Protein AF-F9EK11-F1 (afdb_monomer)

pLDDT: mean 89.7, std 10.43, range [50.69, 98.25]

Structure (mmCIF, N/CA/C/O backbone):
data_AF-F9EK11-F1
#
_entry.id   AF-F9EK11-F1
#
loop_
_atom_site.group_PDB
_atom_site.id
_atom_site.type_symbol
_atom_site.label_atom_id
_atom_site.label_alt_id
_atom_site.label_comp_id
_atom_site.label_asym_id
_atom_site.label_entity_id
_atom_site.label_seq_id
_atom_site.pdbx_PDB_ins_code
_atom_site.Cartn_x
_atom_site.Cartn_y
_atom_site.Cartn_z
_atom_site.occupancy
_atom_site.B_iso_or_equiv
_atom_site.auth_seq_id
_atom_site.auth_comp_id
_atom_site.auth_asym_id
_atom_site.auth_atom_id
_atom_site.pdbx_PDB_model_num
ATOM 1 N N . MET A 1 1 ? 21.659 0.119 37.031 1.00 50.69 1 MET A N 1
ATOM 2 C CA . MET A 1 1 ? 20.186 0.162 37.157 1.00 50.69 1 MET A CA 1
ATOM 3 C C . MET A 1 1 ? 19.514 0.429 35.806 1.00 50.69 1 MET A C 1
ATOM 5 O O . MET A 1 1 ? 18.739 -0.413 35.389 1.00 50.69 1 MET A O 1
ATOM 9 N N . LEU A 1 2 ? 19.940 1.451 35.049 1.00 54.88 2 LEU A N 1
ATOM 10 C CA . LEU A 1 2 ? 19.445 1.807 33.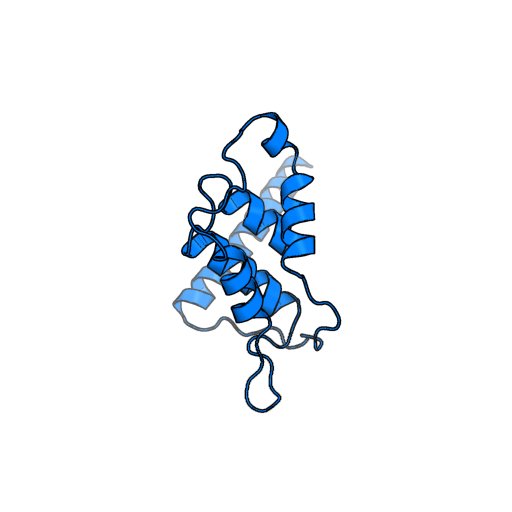697 1.00 54.88 2 LEU A CA 1
ATOM 11 C C . LEU A 1 2 ? 19.475 0.700 32.613 1.00 54.88 2 LEU A C 1
ATOM 13 O O . LEU A 1 2 ? 18.695 0.744 31.669 1.00 54.88 2 LEU A O 1
ATOM 17 N N . LYS A 1 3 ? 20.371 -0.293 32.711 1.00 55.84 3 LYS A N 1
ATOM 18 C CA . LYS A 1 3 ? 20.472 -1.384 31.718 1.00 55.84 3 LYS A CA 1
ATOM 19 C C . LYS A 1 3 ? 19.319 -2.397 31.839 1.00 55.84 3 LYS A C 1
ATOM 21 O O . LYS A 1 3 ? 18.757 -2.789 30.830 1.00 55.84 3 LYS A O 1
ATOM 26 N N . LYS A 1 4 ? 18.909 -2.725 33.075 1.00 59.41 4 LYS A N 1
ATOM 27 C CA . LYS A 1 4 ? 17.827 -3.690 33.353 1.00 59.41 4 LYS A CA 1
ATOM 28 C C . LYS A 1 4 ? 16.452 -3.197 32.892 1.00 59.41 4 LYS A C 1
ATOM 30 O O . LYS A 1 4 ? 15.652 -4.004 32.442 1.00 59.41 4 LYS A O 1
ATOM 35 N N . GLU A 1 5 ? 16.182 -1.896 32.998 1.00 63.16 5 GLU A N 1
ATOM 36 C CA . GLU A 1 5 ? 14.916 -1.304 32.533 1.00 63.16 5 GLU A CA 1
ATOM 37 C C . GLU A 1 5 ? 14.791 -1.364 31.006 1.00 63.16 5 GLU A C 1
ATOM 39 O O . GLU A 1 5 ? 13.731 -1.705 30.488 1.00 63.16 5 GLU A O 1
ATOM 44 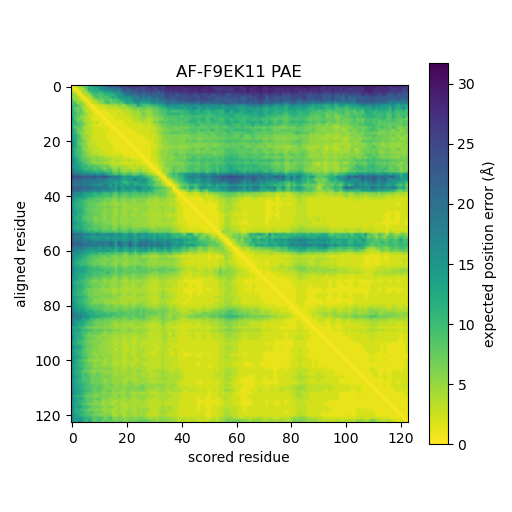N N . LYS A 1 6 ? 15.895 -1.113 30.289 1.00 64.38 6 LYS A N 1
ATOM 45 C CA . LYS A 1 6 ? 15.953 -1.211 28.824 1.00 64.38 6 LYS A CA 1
ATOM 46 C C . LYS A 1 6 ? 15.801 -2.654 28.332 1.00 64.38 6 LYS A C 1
ATOM 48 O O . LYS A 1 6 ? 15.133 -2.893 27.332 1.00 64.38 6 LYS A O 1
ATOM 53 N N . ASP A 1 7 ? 16.385 -3.612 29.049 1.00 74.12 7 ASP A N 1
ATOM 54 C CA . ASP A 1 7 ? 16.231 -5.038 28.741 1.00 74.12 7 ASP A CA 1
ATOM 55 C C . ASP A 1 7 ? 14.771 -5.488 28.940 1.00 74.12 7 ASP A C 1
ATOM 57 O O . ASP A 1 7 ? 14.225 -6.226 28.121 1.00 74.12 7 ASP A O 1
ATOM 61 N N . PHE A 1 8 ? 14.100 -4.986 29.983 1.00 83.38 8 PHE A N 1
ATOM 62 C CA . PHE A 1 8 ? 12.699 -5.307 30.253 1.00 83.38 8 PHE A CA 1
ATOM 63 C C . PHE A 1 8 ? 11.742 -4.711 29.211 1.00 83.38 8 PHE A C 1
ATOM 65 O O . PHE A 1 8 ? 10.831 -5.406 28.766 1.00 83.38 8 PHE A O 1
ATOM 72 N N . SER A 1 9 ? 11.969 -3.471 28.761 1.00 86.56 9 SER A N 1
ATOM 73 C CA . SER A 1 9 ? 11.129 -2.855 27.724 1.00 86.56 9 SER A CA 1
ATOM 74 C C . SER A 1 9 ? 11.216 -3.600 26.392 1.00 86.56 9 SER A C 1
ATOM 76 O O . SER A 1 9 ? 10.213 -3.755 25.706 1.00 86.56 9 SER A O 1
ATOM 78 N N . VAL A 1 10 ? 12.404 -4.101 26.033 1.00 88.31 10 VAL A N 1
ATOM 79 C CA . VAL A 1 10 ? 12.578 -4.903 24.814 1.00 88.31 10 VAL A CA 1
ATOM 80 C C . VAL A 1 10 ? 11.768 -6.192 24.911 1.00 88.31 10 VAL A C 1
ATOM 82 O O . VAL A 1 10 ? 11.006 -6.494 23.999 1.00 88.31 10 VAL A O 1
ATOM 85 N N . ILE A 1 11 ? 11.877 -6.917 26.028 1.00 89.56 11 ILE A N 1
ATOM 86 C CA . ILE A 1 11 ? 11.104 -8.147 26.246 1.00 89.56 11 ILE A CA 1
ATOM 87 C C . ILE A 1 11 ? 9.600 -7.862 26.143 1.00 89.56 11 ILE A C 1
ATOM 89 O O . ILE A 1 11 ? 8.897 -8.605 25.469 1.00 89.56 11 ILE A O 1
ATOM 93 N N . GLN A 1 12 ? 9.113 -6.767 26.736 1.00 89.31 12 GLN A N 1
ATOM 94 C CA . GLN A 1 12 ? 7.700 -6.383 26.650 1.00 89.31 12 GLN A CA 1
ATOM 95 C C . GLN A 1 12 ? 7.227 -6.135 25.211 1.00 89.31 12 GLN A C 1
ATOM 97 O O . GLN A 1 12 ? 6.153 -6.606 24.843 1.00 89.31 12 GLN 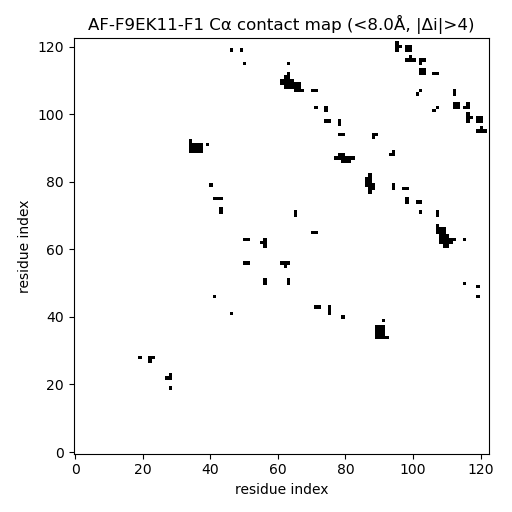A O 1
ATOM 102 N N . GLU A 1 13 ? 8.004 -5.426 24.388 1.00 90.19 13 GLU A N 1
ATOM 103 C CA . GLU A 1 13 ? 7.646 -5.186 22.983 1.00 90.19 13 GLU A CA 1
ATOM 104 C C . GLU A 1 13 ? 7.635 -6.484 22.160 1.00 90.19 13 GLU A C 1
ATOM 106 O O . GLU A 1 13 ? 6.709 -6.716 21.382 1.00 90.19 13 GLU A O 1
ATOM 111 N N . TYR A 1 14 ? 8.605 -7.379 22.380 1.00 90.56 14 TYR A N 1
ATOM 112 C CA . TYR A 1 14 ? 8.601 -8.697 21.737 1.00 90.56 14 TYR A CA 1
ATOM 113 C C . TYR A 1 14 ? 7.405 -9.550 22.167 1.00 90.56 14 TYR A C 1
ATOM 115 O O . TYR A 1 14 ? 6.808 -10.212 21.319 1.00 90.56 14 TYR A O 1
ATOM 123 N N . THR A 1 15 ? 7.019 -9.515 23.447 1.00 94.38 15 THR A N 1
ATOM 124 C CA . THR A 1 15 ? 5.831 -10.230 23.935 1.00 94.38 15 THR A CA 1
ATOM 125 C C . THR A 1 15 ? 4.568 -9.747 23.228 1.00 94.38 15 THR A C 1
ATOM 127 O O . THR A 1 15 ? 3.815 -10.579 22.737 1.00 94.38 15 THR A O 1
ATOM 130 N N . LYS A 1 16 ? 4.368 -8.428 23.078 1.00 92.31 16 LYS A N 1
ATOM 131 C CA . LYS A 1 16 ? 3.209 -7.881 22.344 1.00 92.31 16 LYS A CA 1
ATOM 132 C C . LYS A 1 16 ? 3.159 -8.368 20.894 1.00 92.31 16 LYS A C 1
ATOM 134 O O . LYS A 1 16 ? 2.097 -8.733 20.398 1.00 92.31 16 LYS A O 1
ATOM 139 N N . ALA A 1 17 ? 4.303 -8.379 20.207 1.00 92.19 17 ALA A N 1
ATOM 140 C CA . ALA A 1 17 ? 4.381 -8.862 18.829 1.00 92.19 17 ALA A CA 1
ATOM 141 C C . ALA A 1 17 ? 4.079 -10.368 18.728 1.00 92.19 17 ALA A C 1
ATOM 143 O O . ALA A 1 17 ? 3.387 -10.796 17.805 1.00 92.19 17 ALA A O 1
ATOM 144 N N . LEU A 1 18 ? 4.563 -11.164 19.687 1.00 94.19 18 LEU A N 1
ATOM 145 C CA . LEU A 1 18 ? 4.297 -12.600 19.750 1.00 94.19 18 LEU A CA 1
ATOM 146 C C . LEU A 1 18 ? 2.823 -12.896 20.057 1.00 94.19 18 LEU A C 1
ATOM 148 O O . LEU A 1 18 ? 2.244 -13.775 19.432 1.00 94.19 18 LEU A O 1
ATOM 152 N N . GLU A 1 19 ? 2.203 -12.140 20.965 1.00 94.25 19 GLU A N 1
ATOM 153 C CA . GLU A 1 19 ? 0.765 -12.227 21.254 1.00 94.25 19 GLU A CA 1
ATOM 154 C C . GLU A 1 19 ? -0.077 -11.877 20.026 1.00 94.25 19 GLU A C 1
ATOM 156 O O . GLU A 1 19 ? -1.063 -12.551 19.738 1.00 94.25 19 GLU A O 1
ATOM 161 N N . LEU A 1 20 ? 0.310 -10.846 19.268 1.00 92.88 20 LEU A N 1
ATOM 162 C CA . LEU A 1 20 ? -0.361 -10.509 18.015 1.00 92.88 20 LEU A CA 1
ATOM 163 C C . LEU A 1 20 ? -0.262 -11.656 17.000 1.00 92.88 20 LEU A C 1
ATOM 165 O O . LEU A 1 20 ? -1.260 -11.982 16.358 1.00 92.88 20 LEU A O 1
ATOM 169 N N . LEU A 1 21 ? 0.914 -12.276 16.875 1.00 94.38 21 LEU A N 1
ATOM 170 C CA . LEU A 1 21 ? 1.129 -13.416 15.984 1.00 94.38 21 LEU A CA 1
ATOM 171 C C . LEU A 1 21 ? 0.298 -14.639 16.410 1.00 94.38 21 LEU A C 1
ATOM 173 O O . LEU A 1 21 ? -0.392 -15.223 15.581 1.00 94.38 21 LEU A O 1
ATOM 177 N N . ASP A 1 22 ? 0.281 -14.970 17.703 1.00 95.50 22 ASP A N 1
ATOM 178 C CA . ASP A 1 22 ? -0.546 -16.053 18.254 1.00 95.50 22 ASP A CA 1
ATOM 179 C C . ASP A 1 22 ? -2.045 -15.791 18.044 1.00 95.50 22 ASP A C 1
ATOM 181 O O . ASP A 1 22 ? -2.813 -16.688 17.684 1.00 95.50 22 ASP A O 1
ATOM 185 N N . ASN A 1 23 ? -2.483 -14.545 18.225 1.00 95.44 23 ASN A N 1
ATOM 186 C CA . ASN A 1 23 ? -3.856 -14.155 17.935 1.00 95.44 23 ASN A CA 1
ATOM 187 C C . ASN A 1 23 ? -4.175 -14.277 16.444 1.00 95.44 23 ASN A C 1
ATOM 189 O O . ASN A 1 23 ? -5.295 -14.659 16.111 1.00 95.44 23 ASN A O 1
ATOM 193 N N . TYR A 1 24 ? -3.231 -13.973 15.552 1.00 92.75 24 TYR A N 1
ATOM 194 C CA . TYR A 1 24 ? -3.421 -14.134 14.112 1.00 92.75 24 TYR A CA 1
ATOM 195 C C . TYR A 1 24 ? -3.600 -15.609 13.742 1.00 92.75 24 TYR A C 1
ATOM 197 O O . TYR A 1 24 ? -4.592 -15.955 13.098 1.00 92.75 24 TYR A O 1
ATOM 205 N N . ASP A 1 25 ? -2.718 -16.482 14.235 1.00 95.75 25 ASP A N 1
ATOM 206 C CA . ASP A 1 25 ? -2.773 -17.928 13.990 1.00 95.75 25 ASP A CA 1
ATOM 207 C C . ASP A 1 25 ? -4.088 -18.550 14.489 1.00 95.75 25 ASP A C 1
ATOM 209 O O . ASP A 1 25 ? -4.668 -19.423 13.843 1.00 95.75 25 ASP A O 1
ATOM 213 N N . HIS A 1 26 ? -4.606 -18.046 15.610 1.00 96.62 26 HIS A N 1
ATOM 214 C CA . HIS A 1 26 ? -5.878 -18.475 16.191 1.00 96.62 26 HIS A CA 1
ATOM 215 C C . HIS A 1 26 ? -7.097 -17.679 15.698 1.00 96.62 26 HIS A C 1
ATOM 217 O O . HIS A 1 26 ? -8.183 -17.844 16.251 1.00 96.62 26 HIS A O 1
ATOM 223 N N . GLN A 1 27 ? -6.946 -16.808 14.694 1.00 94.38 27 GLN A N 1
ATOM 224 C CA . GLN A 1 27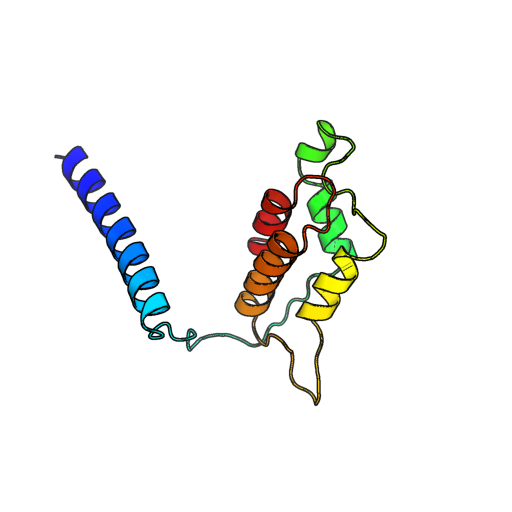 ? -8.032 -15.998 14.119 1.00 94.38 27 GLN A CA 1
ATOM 225 C C . GLN A 1 27 ? -8.779 -15.122 15.149 1.00 94.38 27 GLN A C 1
ATOM 227 O O . GLN A 1 27 ? -9.983 -14.896 15.052 1.00 94.38 27 GLN A O 1
ATOM 232 N N . ARG A 1 28 ? -8.054 -14.618 16.151 1.00 94.56 28 ARG A N 1
ATOM 233 C CA . ARG A 1 28 ? -8.542 -13.728 17.220 1.00 94.56 28 ARG A CA 1
ATOM 234 C C . ARG A 1 28 ? -8.202 -12.253 16.993 1.00 94.56 28 ARG A C 1
ATOM 236 O O . ARG A 1 28 ? -8.601 -11.418 17.799 1.00 94.56 28 ARG A O 1
ATOM 243 N N . VAL A 1 29 ? -7.463 -11.916 15.933 1.00 91.88 29 VAL A N 1
ATOM 244 C CA . VAL A 1 29 ? -7.164 -10.515 15.594 1.00 91.88 29 VAL A CA 1
ATOM 245 C C . VAL A 1 29 ? -8.452 -9.815 15.184 1.00 91.88 29 VAL A C 1
ATOM 247 O O . VAL A 1 29 ? -9.086 -10.182 14.197 1.00 91.88 29 VAL A O 1
ATOM 250 N N . THR A 1 30 ? -8.826 -8.792 15.944 1.00 87.38 30 THR A N 1
ATOM 251 C CA . THR A 1 30 ? -9.989 -7.960 15.653 1.00 87.38 30 THR A CA 1
ATOM 252 C C . THR A 1 30 ? -9.572 -6.690 14.927 1.00 87.38 30 THR A C 1
ATOM 254 O O . THR A 1 30 ? -8.488 -6.140 15.137 1.00 87.38 30 THR A O 1
ATOM 257 N N . LYS A 1 31 ? -10.458 -6.210 14.054 1.00 81.50 31 LYS A N 1
ATOM 258 C CA . LYS A 1 31 ? -10.314 -4.898 13.430 1.00 81.50 31 LYS A CA 1
ATOM 259 C C . LYS A 1 31 ? -10.493 -3.812 14.508 1.00 81.50 31 LYS A C 1
ATOM 261 O O . LYS A 1 31 ? -11.373 -3.969 15.353 1.00 81.50 31 LYS A O 1
ATOM 266 N N . PRO A 1 32 ? -9.693 -2.732 14.507 1.00 82.00 32 PRO A N 1
ATOM 267 C CA . PRO A 1 32 ? -9.891 -1.622 15.433 1.00 82.00 32 PRO A CA 1
ATOM 268 C C . PRO A 1 32 ? -11.258 -0.952 15.228 1.00 82.00 32 PRO A C 1
ATOM 270 O O . PRO A 1 32 ? -11.668 -0.726 14.091 1.00 82.00 32 PRO A O 1
ATOM 273 N N . ASP A 1 33 ? -11.928 -0.579 16.322 1.00 71.88 33 ASP A N 1
ATOM 274 C CA . ASP A 1 33 ? -13.273 0.023 16.284 1.00 71.88 33 ASP A CA 1
ATOM 275 C C . ASP A 1 33 ? -13.287 1.480 15.783 1.00 71.88 33 ASP A C 1
ATOM 277 O O . 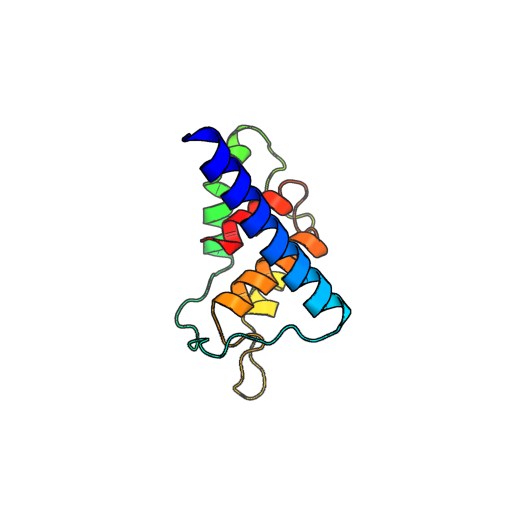ASP A 1 33 ? -14.319 1.987 15.343 1.00 71.88 33 ASP A O 1
ATOM 281 N N . VAL A 1 34 ? -12.151 2.185 15.854 1.00 63.75 34 VAL A N 1
ATOM 282 C CA . VAL A 1 34 ? -12.061 3.632 15.585 1.00 63.75 34 VAL A CA 1
ATOM 283 C C . VAL A 1 34 ? -11.386 3.893 14.247 1.00 63.75 34 VAL A C 1
ATOM 285 O O . VAL A 1 34 ? -10.286 4.434 14.184 1.00 63.75 34 VAL A O 1
ATOM 288 N N . LEU A 1 35 ? -12.056 3.522 13.164 1.00 67.62 35 LEU A N 1
ATOM 289 C CA . LEU A 1 35 ? -11.616 3.878 11.823 1.00 67.62 35 LEU A CA 1
ATOM 290 C C . LEU A 1 35 ? -12.543 4.956 11.274 1.00 67.62 35 LEU A C 1
ATOM 292 O O . LEU A 1 35 ? -13.734 4.734 11.051 1.00 67.62 35 LEU A O 1
ATOM 296 N N . LYS A 1 36 ? -12.005 6.168 11.129 1.00 73.06 36 LYS A N 1
ATOM 297 C CA . LYS A 1 36 ? -12.752 7.277 10.535 1.00 73.06 36 LYS A CA 1
ATOM 298 C C . LYS A 1 36 ? -12.823 7.062 9.032 1.00 73.06 36 LYS A C 1
ATOM 300 O O . LYS A 1 36 ? -11.851 6.618 8.423 1.00 73.06 36 LYS A O 1
ATOM 305 N N . LYS A 1 37 ? -13.971 7.413 8.447 1.00 73.31 37 LYS A N 1
ATOM 306 C CA . LYS A 1 37 ? -14.095 7.467 6.994 1.00 73.31 37 LYS A CA 1
ATOM 307 C C . LYS A 1 37 ? -13.047 8.436 6.462 1.00 73.31 37 LYS A C 1
ATOM 309 O O . LYS A 1 37 ? -12.887 9.535 6.998 1.00 73.31 37 LYS A O 1
ATOM 314 N N . ASP A 1 38 ? -12.320 7.973 5.463 1.00 72.62 38 ASP A N 1
ATOM 315 C CA . ASP A 1 38 ? -11.202 8.704 4.903 1.00 72.62 38 ASP A CA 1
ATOM 316 C C . ASP A 1 38 ? -11.655 10.016 4.234 1.00 72.62 38 ASP A C 1
ATOM 318 O O . ASP A 1 38 ? -12.718 10.087 3.615 1.00 72.62 38 ASP A O 1
ATOM 322 N N . THR A 1 39 ? -10.837 11.056 4.368 1.00 76.75 39 THR A N 1
ATOM 323 C CA . THR A 1 39 ? -10.991 12.352 3.689 1.00 76.75 39 THR A CA 1
ATOM 324 C C . THR A 1 39 ? -9.863 12.635 2.699 1.00 76.75 39 THR A C 1
ATOM 326 O O . THR A 1 39 ? -9.949 13.596 1.940 1.00 76.75 39 THR A O 1
ATOM 329 N N . TYR A 1 40 ? -8.794 11.843 2.737 1.00 84.56 40 TYR A N 1
ATOM 330 C CA . TYR A 1 40 ? -7.609 11.966 1.908 1.00 84.56 40 TYR A CA 1
ATOM 331 C C . TYR A 1 40 ? -7.611 10.893 0.810 1.00 84.56 40 TYR A C 1
ATOM 333 O O . TYR A 1 40 ? -8.107 9.785 0.985 1.00 84.56 40 TYR A O 1
ATOM 341 N N . GLN A 1 41 ? -7.067 11.213 -0.359 1.00 89.50 41 GLN A N 1
ATOM 342 C CA . GLN A 1 41 ? -6.921 10.247 -1.439 1.00 89.50 41 GLN A CA 1
ATOM 343 C C . GLN A 1 41 ? -5.569 10.436 -2.097 1.00 89.50 41 GLN A C 1
ATOM 345 O O . GLN A 1 41 ? -5.335 11.455 -2.736 1.00 89.50 41 GLN A O 1
ATOM 350 N N . LEU A 1 42 ? -4.716 9.425 -1.952 1.00 93.44 42 LEU A N 1
ATOM 351 C CA . LEU A 1 42 ? -3.419 9.381 -2.595 1.00 93.44 42 LEU A CA 1
ATOM 352 C C . LEU A 1 42 ? -3.597 9.102 -4.088 1.00 93.44 42 LEU A C 1
ATOM 354 O O . LEU A 1 42 ? -4.157 8.078 -4.488 1.00 93.44 42 LEU A O 1
ATOM 358 N N . THR A 1 43 ? -3.105 10.015 -4.913 1.00 95.75 43 THR A N 1
ATOM 359 C CA . THR A 1 43 ? -3.156 9.905 -6.374 1.00 95.75 43 THR A CA 1
ATOM 360 C C . THR A 1 43 ? -1.922 9.201 -6.939 1.00 95.75 43 THR A C 1
ATOM 362 O O . THR A 1 43 ? -0.883 9.062 -6.284 1.00 95.75 43 THR A O 1
ATOM 365 N N . TYR A 1 44 ? -2.024 8.748 -8.193 1.00 96.69 44 TYR A N 1
ATOM 366 C CA . TYR A 1 44 ? -0.876 8.204 -8.917 1.00 96.69 44 TYR A CA 1
ATOM 367 C C . TYR A 1 44 ? 0.237 9.247 -9.038 1.00 96.69 44 TYR A C 1
ATOM 369 O O . TYR A 1 44 ? 1.397 8.939 -8.774 1.00 96.69 44 TYR A O 1
ATOM 377 N N . GLU A 1 45 ? -0.115 10.481 -9.379 1.00 96.50 45 GLU A N 1
ATOM 378 C CA . GLU A 1 45 ? 0.805 11.601 -9.537 1.00 96.50 45 GLU A CA 1
ATOM 379 C C . GLU A 1 45 ? 1.545 11.898 -8.228 1.00 96.50 45 GLU A C 1
ATOM 381 O O . GLU A 1 45 ? 2.776 11.915 -8.227 1.00 96.50 45 GLU A O 1
ATOM 386 N N . GLU A 1 46 ? 0.832 12.002 -7.102 1.00 95.81 46 GLU A N 1
ATOM 387 C CA . GLU A 1 46 ? 1.447 12.176 -5.777 1.00 95.81 46 GLU A CA 1
ATOM 388 C C . GLU A 1 46 ? 2.380 11.012 -5.421 1.00 95.81 46 GLU A C 1
ATOM 390 O O . GLU A 1 46 ? 3.490 11.230 -4.934 1.00 95.81 46 GLU A O 1
ATOM 395 N N . CYS A 1 47 ? 1.998 9.764 -5.725 1.00 95.75 47 CYS A N 1
ATOM 396 C CA . CYS A 1 47 ? 2.895 8.620 -5.545 1.00 95.75 47 CYS A CA 1
ATOM 397 C C . CYS A 1 47 ? 4.172 8.759 -6.380 1.00 95.75 47 CYS A C 1
ATOM 399 O O . CYS A 1 47 ? 5.267 8.451 -5.904 1.00 95.75 47 CYS A O 1
ATOM 401 N N . ARG A 1 48 ? 4.057 9.203 -7.636 1.00 95.19 48 ARG A N 1
ATOM 402 C CA . ARG A 1 48 ? 5.214 9.399 -8.519 1.00 95.19 48 ARG A CA 1
ATOM 403 C C . ARG A 1 48 ? 6.121 10.512 -8.008 1.00 95.19 48 ARG A C 1
ATOM 405 O O . ARG A 1 48 ? 7.339 10.337 -8.053 1.00 95.19 48 ARG A O 1
ATOM 412 N N . GLU A 1 49 ? 5.553 11.601 -7.506 1.00 94.94 49 GLU A N 1
ATOM 413 C CA . GLU A 1 49 ? 6.296 12.700 -6.887 1.00 94.94 49 GLU A CA 1
ATOM 414 C C . GLU A 1 49 ? 7.014 12.247 -5.615 1.00 94.94 49 GLU A C 1
ATOM 416 O O . GLU A 1 49 ? 8.214 12.491 -5.466 1.00 94.94 49 GLU A O 1
ATOM 421 N N . LEU A 1 50 ? 6.331 11.496 -4.747 1.00 94.50 50 LEU A N 1
ATOM 422 C CA . LEU A 1 50 ? 6.929 10.913 -3.550 1.00 94.50 50 LEU A CA 1
ATOM 423 C C . LEU A 1 50 ? 8.118 10.018 -3.915 1.00 94.50 50 LEU A C 1
ATOM 425 O O . LEU A 1 50 ? 9.208 10.205 -3.377 1.00 94.50 50 LEU A O 1
ATOM 429 N N . ILE A 1 51 ? 7.947 9.096 -4.868 1.00 93.88 51 ILE A N 1
ATOM 430 C CA . ILE A 1 51 ? 9.013 8.192 -5.330 1.00 93.88 51 ILE A CA 1
ATOM 431 C C . ILE A 1 51 ? 10.191 8.981 -5.915 1.00 93.88 51 ILE A C 1
ATOM 433 O O . ILE A 1 51 ? 11.344 8.655 -5.630 1.00 93.88 51 ILE A O 1
ATOM 437 N N . ALA A 1 52 ? 9.919 10.025 -6.704 1.00 91.31 52 ALA A N 1
ATOM 438 C CA . ALA A 1 52 ? 10.948 10.886 -7.284 1.00 91.31 52 ALA A CA 1
ATOM 439 C C . ALA A 1 52 ? 11.714 11.691 -6.221 1.00 91.31 52 ALA A C 1
ATOM 441 O O . ALA A 1 52 ? 12.905 11.947 -6.391 1.00 91.31 52 ALA A O 1
ATOM 442 N N . SER A 1 53 ? 11.060 12.052 -5.112 1.00 91.75 53 SER A N 1
ATOM 443 C CA . SER A 1 53 ? 11.696 12.751 -3.988 1.00 91.75 53 SER A CA 1
ATOM 444 C C . SER A 1 53 ? 12.625 11.855 -3.154 1.00 91.7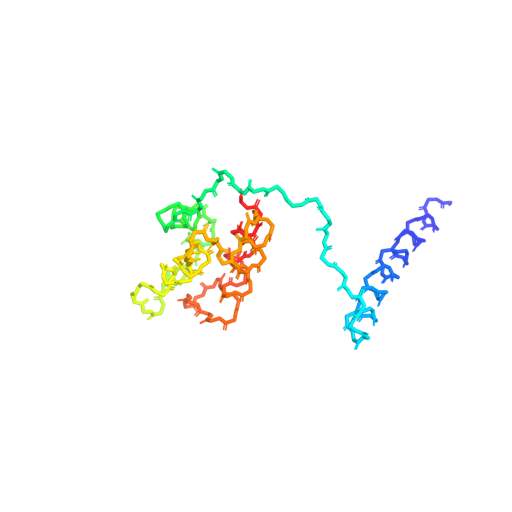5 53 SER A C 1
ATOM 446 O O . SER A 1 53 ? 13.459 12.353 -2.394 1.00 91.75 53 SER A O 1
ATOM 448 N N . MET A 1 54 ? 12.521 10.526 -3.293 1.00 91.38 54 MET A N 1
ATOM 449 C CA . MET A 1 54 ? 13.368 9.590 -2.557 1.00 91.38 54 MET A CA 1
ATOM 450 C C . MET A 1 54 ? 14.822 9.678 -3.041 1.00 91.38 54 MET A C 1
ATOM 452 O O . MET A 1 54 ? 15.124 9.494 -4.220 1.00 91.38 54 MET A O 1
ATOM 456 N N . SER A 1 55 ? 15.758 9.840 -2.102 1.00 77.06 55 SER A N 1
ATOM 457 C CA . SER A 1 55 ? 17.202 9.986 -2.372 1.00 77.06 55 SER A CA 1
ATOM 458 C C . SER A 1 55 ? 17.843 8.819 -3.141 1.00 77.06 55 SER A C 1
ATOM 460 O O . SER A 1 55 ? 18.939 8.958 -3.683 1.00 77.06 55 SER A O 1
ATOM 462 N N . PHE A 1 56 ? 17.159 7.676 -3.233 1.00 77.00 56 PHE A N 1
ATOM 463 C CA . PHE A 1 56 ? 17.600 6.499 -3.981 1.00 77.00 56 PHE A CA 1
ATOM 464 C C . PHE A 1 56 ? 17.582 6.693 -5.504 1.00 77.00 56 PHE A C 1
ATOM 466 O O . PHE A 1 56 ? 18.365 6.034 -6.192 1.00 77.00 56 PHE A O 1
ATOM 473 N N . GLY A 1 57 ? 16.752 7.604 -6.029 1.00 65.81 57 GLY A N 1
ATOM 474 C CA . GLY A 1 57 ? 16.719 7.929 -7.462 1.00 65.81 57 GLY A CA 1
ATOM 475 C C . GLY A 1 57 ? 18.041 8.517 -7.972 1.00 65.81 57 GLY A C 1
ATOM 476 O O . GLY A 1 57 ? 18.426 8.286 -9.115 1.00 65.81 57 GLY A O 1
ATOM 477 N N . SER A 1 58 ? 18.800 9.184 -7.098 1.00 70.94 58 SER A N 1
ATOM 478 C CA . SER A 1 58 ? 20.119 9.747 -7.419 1.00 70.94 58 SER A CA 1
ATOM 479 C C . SER A 1 58 ? 21.217 8.689 -7.575 1.00 70.94 58 SER A C 1
ATOM 481 O O . SER A 1 58 ? 22.267 8.974 -8.146 1.00 70.94 58 SER A O 1
ATOM 483 N N . SER A 1 59 ? 21.011 7.476 -7.052 1.00 76.31 59 SER A N 1
ATOM 484 C CA . SER A 1 59 ? 22.012 6.396 -7.053 1.00 76.31 59 SER A CA 1
ATOM 485 C C . SER A 1 59 ? 21.647 5.216 -7.954 1.00 76.31 59 SER A C 1
ATOM 487 O O . SER A 1 59 ? 22.489 4.352 -8.187 1.00 76.31 59 SER A O 1
ATOM 489 N N . SER A 1 60 ? 20.409 5.147 -8.450 1.00 83.38 60 SER A N 1
ATOM 490 C CA . SER A 1 60 ? 19.919 4.028 -9.254 1.00 83.38 60 SER A CA 1
ATOM 491 C C . SER A 1 60 ? 18.937 4.503 -10.318 1.00 83.38 60 SER A C 1
ATOM 493 O O . SER A 1 60 ? 17.876 5.036 -10.009 1.00 83.38 60 SER A O 1
ATOM 495 N N . THR A 1 61 ? 19.253 4.226 -11.583 1.00 85.56 61 THR A N 1
ATOM 496 C CA . THR A 1 61 ? 18.400 4.557 -12.738 1.00 85.56 61 THR A CA 1
ATOM 497 C C . THR A 1 61 ? 17.170 3.653 -12.868 1.00 85.56 61 THR A C 1
ATOM 499 O O . THR A 1 61 ? 16.292 3.919 -13.689 1.00 85.56 61 THR A O 1
ATOM 502 N N . ILE A 1 62 ? 17.103 2.569 -12.087 1.00 91.56 62 ILE A N 1
ATOM 503 C CA . ILE A 1 62 ? 16.012 1.583 -12.122 1.00 91.56 62 ILE A CA 1
ATOM 504 C C . ILE A 1 62 ? 15.101 1.646 -10.889 1.00 91.56 62 ILE A C 1
ATOM 506 O O . ILE A 1 62 ? 14.060 0.986 -10.869 1.00 91.56 62 ILE A O 1
ATOM 510 N N . PHE A 1 63 ? 15.467 2.425 -9.867 1.00 94.62 63 PHE A N 1
ATOM 511 C CA . PHE A 1 63 ? 14.654 2.589 -8.664 1.00 94.62 63 PHE A CA 1
ATOM 512 C C . PHE A 1 63 ? 13.327 3.281 -8.998 1.00 94.62 63 PHE A C 1
ATOM 514 O O . PHE A 1 63 ? 13.314 4.306 -9.674 1.00 94.62 63 PHE A O 1
ATOM 521 N N . GLY A 1 64 ? 12.204 2.711 -8.551 1.00 93.75 64 GLY A N 1
ATOM 522 C CA . GLY A 1 64 ? 10.875 3.292 -8.786 1.00 93.75 64 GLY A CA 1
ATOM 523 C C . GLY A 1 64 ? 10.407 3.261 -10.244 1.00 93.75 64 GLY A C 1
ATOM 524 O O . GLY A 1 64 ? 9.345 3.793 -10.567 1.00 93.75 64 GLY A O 1
ATOM 525 N N . ARG A 1 65 ? 11.163 2.618 -11.143 1.00 94.94 65 ARG A N 1
ATOM 526 C CA . ARG A 1 65 ? 10.732 2.383 -12.520 1.00 94.94 65 ARG A CA 1
ATOM 527 C C . ARG A 1 65 ? 9.751 1.217 -12.552 1.00 94.94 65 ARG A C 1
ATOM 529 O O . ARG A 1 65 ? 10.092 0.121 -12.115 1.00 94.94 65 ARG A O 1
ATOM 536 N N . GLU A 1 66 ? 8.551 1.445 -13.077 1.00 95.88 66 GLU A N 1
ATOM 537 C CA . GLU A 1 66 ? 7.540 0.394 -13.233 1.00 95.88 66 GLU A CA 1
ATOM 538 C C . GLU A 1 66 ? 7.993 -0.677 -14.235 1.00 95.88 66 GLU A C 1
ATOM 540 O O . GLU A 1 66 ? 8.666 -0.377 -15.226 1.00 95.88 66 GLU A O 1
ATOM 545 N N . LYS A 1 67 ? 7.639 -1.937 -13.964 1.00 94.81 67 LYS A N 1
ATOM 546 C CA . LYS A 1 67 ? 7.943 -3.082 -14.840 1.00 94.81 67 LYS A CA 1
ATOM 547 C C . LYS A 1 67 ? 7.130 -3.060 -16.131 1.00 94.81 67 LYS A C 1
ATOM 549 O O . LYS A 1 67 ? 7.625 -3.467 -17.178 1.00 94.81 67 LYS A O 1
ATOM 554 N N . SER A 1 68 ? 5.898 -2.587 -16.038 1.00 94.94 68 SER A N 1
ATOM 555 C CA . SER A 1 68 ? 4.998 -2.342 -17.157 1.00 94.94 68 SER A CA 1
ATOM 556 C C . SER A 1 68 ? 4.172 -1.102 -16.854 1.00 94.94 68 SER A C 1
ATOM 558 O O . SER A 1 68 ? 4.008 -0.726 -15.697 1.00 94.94 68 SER A O 1
ATOM 560 N N . GLU A 1 69 ? 3.692 -0.445 -17.898 1.00 94.25 69 GLU A N 1
ATOM 561 C CA . GLU A 1 69 ? 2.945 0.799 -17.770 1.00 94.25 69 GLU A CA 1
ATOM 562 C C . GLU A 1 69 ? 1.640 0.593 -16.985 1.00 94.25 69 GLU A C 1
ATOM 564 O O . GLU A 1 69 ? 0.883 -0.339 -17.256 1.00 94.25 69 GLU A O 1
ATOM 569 N N . GLY A 1 70 ? 1.393 1.462 -16.002 1.00 95.31 70 GLY A N 1
ATOM 570 C CA . GLY A 1 70 ? 0.120 1.541 -15.289 1.00 95.31 70 GLY A CA 1
ATOM 571 C C . GLY A 1 70 ? -0.072 0.531 -14.157 1.00 95.31 70 GLY A C 1
ATOM 572 O O . GLY A 1 70 ? -1.161 0.489 -13.588 1.00 95.31 70 GLY A O 1
ATOM 573 N N . VAL A 1 71 ? 0.943 -0.254 -13.779 1.00 96.25 71 VAL A N 1
ATOM 574 C CA . VAL A 1 71 ? 0.800 -1.225 -12.676 1.00 96.25 71 VAL A CA 1
ATOM 575 C C . VAL A 1 71 ? 0.618 -0.501 -11.346 1.00 96.25 71 VAL A C 1
ATOM 577 O O . VAL A 1 71 ? -0.241 -0.887 -10.556 1.00 96.25 71 VAL A O 1
ATOM 580 N N . LEU A 1 72 ? 1.370 0.580 -11.105 1.00 97.38 72 LEU A N 1
ATOM 581 C CA . LEU A 1 72 ? 1.187 1.382 -9.892 1.00 97.38 72 LEU A CA 1
ATOM 582 C C . LEU A 1 72 ? -0.203 2.024 -9.863 1.00 97.38 72 LEU A C 1
ATOM 584 O O . LEU A 1 72 ? -0.882 1.973 -8.840 1.00 97.38 72 LEU A O 1
ATOM 588 N N . LYS A 1 73 ? -0.641 2.584 -10.996 1.00 97.69 73 LYS A N 1
ATOM 589 C CA . LYS A 1 73 ? -1.973 3.181 -11.122 1.00 97.69 73 LYS A CA 1
ATOM 590 C C . LYS A 1 73 ? -3.072 2.154 -10.837 1.00 97.69 73 LYS A C 1
ATOM 592 O O . LYS A 1 73 ? -3.984 2.453 -10.082 1.00 97.69 73 LYS A O 1
ATOM 597 N N . GLY A 1 74 ? -2.951 0.935 -11.366 1.00 97.56 74 GLY A N 1
ATOM 598 C CA . GLY A 1 74 ? -3.901 -0.146 -11.102 1.00 97.56 74 GLY A CA 1
ATOM 599 C C . GLY A 1 74 ? -3.990 -0.528 -9.621 1.00 97.56 74 GLY A C 1
ATOM 600 O O . GLY A 1 74 ? -5.089 -0.745 -9.118 1.00 97.56 74 GLY A O 1
ATOM 601 N N . ILE A 1 75 ? -2.859 -0.557 -8.905 1.00 97.94 75 ILE A N 1
ATOM 602 C CA . ILE A 1 75 ? -2.842 -0.801 -7.453 1.00 97.94 75 ILE A CA 1
ATOM 603 C C . ILE A 1 75 ? -3.577 0.319 -6.706 1.00 97.94 75 ILE A C 1
ATOM 605 O O . ILE A 1 75 ? -4.428 0.034 -5.865 1.00 97.94 75 ILE A O 1
ATOM 609 N N . ILE A 1 76 ? -3.277 1.582 -7.025 1.00 97.31 76 ILE A N 1
ATOM 610 C CA . ILE A 1 76 ? -3.909 2.748 -6.389 1.00 97.31 76 ILE A CA 1
ATOM 611 C C . ILE A 1 76 ? -5.415 2.749 -6.666 1.00 97.31 76 ILE A C 1
ATOM 613 O O . ILE A 1 76 ? -6.209 2.781 -5.728 1.00 97.31 76 ILE A O 1
ATOM 617 N N . ASP A 1 77 ? -5.817 2.619 -7.930 1.00 96.31 77 ASP A N 1
ATOM 618 C CA . ASP A 1 77 ? -7.224 2.575 -8.329 1.00 96.31 77 ASP A CA 1
ATOM 619 C C . ASP A 1 77 ? -7.960 1.420 -7.627 1.00 96.31 77 ASP A C 1
ATOM 621 O O . ASP A 1 77 ? -9.082 1.598 -7.165 1.00 96.31 77 ASP A O 1
ATOM 625 N N . SER A 1 78 ? -7.324 0.253 -7.471 1.00 96.19 78 SER A N 1
ATOM 626 C CA . SER A 1 78 ? -7.913 -0.892 -6.765 1.00 96.19 78 SER A CA 1
ATOM 627 C C . SER A 1 78 ? -8.118 -0.646 -5.269 1.00 96.19 78 SER A C 1
ATOM 629 O O . SER A 1 78 ? -9.024 -1.240 -4.682 1.00 96.19 78 SER A O 1
ATOM 631 N N . VAL A 1 79 ? -7.283 0.172 -4.628 1.00 96.56 79 VAL A N 1
ATOM 632 C CA . VAL A 1 79 ? -7.445 0.529 -3.210 1.00 96.56 79 VAL A CA 1
ATOM 633 C C . VAL A 1 79 ? -8.509 1.614 -3.033 1.00 96.56 79 VAL A C 1
ATOM 635 O O . VAL A 1 79 ? -9.277 1.576 -2.075 1.00 96.56 79 VAL A O 1
ATOM 638 N N . TYR A 1 80 ? -8.591 2.561 -3.964 1.00 95.31 80 TYR A N 1
ATOM 639 C CA . TYR A 1 80 ? -9.529 3.684 -3.891 1.00 95.31 80 TYR A CA 1
ATOM 640 C C . TYR A 1 80 ? -10.851 3.452 -4.639 1.00 95.31 80 TYR A C 1
ATOM 642 O O . TYR A 1 80 ? -11.663 4.369 -4.734 1.00 95.31 80 TYR A O 1
ATOM 650 N N . GLN A 1 81 ? -11.090 2.250 -5.170 1.00 94.94 81 GLN A N 1
ATOM 651 C CA . GLN A 1 81 ? -12.354 1.918 -5.827 1.00 94.94 81 GLN A CA 1
ATOM 652 C C . GLN A 1 81 ? -13.517 1.824 -4.832 1.00 94.94 81 GLN A C 1
ATOM 654 O O . GLN A 1 81 ? -13.354 1.395 -3.685 1.00 94.94 81 GLN A O 1
ATOM 659 N N . SER A 1 82 ? -14.715 2.108 -5.335 1.00 93.88 82 SER A N 1
ATOM 660 C CA . SER A 1 82 ? -15.973 1.948 -4.606 1.00 93.88 82 SER A CA 1
ATOM 661 C C . SER A 1 82 ? -16.975 1.155 -5.445 1.00 93.88 82 SER A C 1
ATOM 663 O O . SER A 1 82 ? -17.038 1.301 -6.668 1.00 93.88 82 SER A O 1
ATOM 665 N N . ALA A 1 83 ? -17.797 0.335 -4.793 1.00 93.00 83 ALA A N 1
ATOM 666 C CA . ALA A 1 83 ? -18.879 -0.420 -5.414 1.00 93.00 83 ALA A CA 1
ATOM 667 C C . ALA A 1 83 ? -20.159 -0.255 -4.591 1.00 93.00 83 ALA A C 1
ATOM 669 O O . ALA A 1 83 ? -20.137 -0.327 -3.368 1.00 93.00 83 ALA A O 1
ATOM 670 N N . PHE A 1 84 ? -21.290 -0.015 -5.261 1.00 94.06 84 PHE A N 1
ATOM 671 C CA . PHE A 1 84 ? -22.596 0.181 -4.608 1.00 94.06 84 PHE A CA 1
ATOM 672 C C . PHE A 1 84 ? -22.621 1.286 -3.531 1.00 94.06 84 PHE A C 1
ATOM 674 O O . PHE A 1 84 ? -23.424 1.230 -2.606 1.00 94.06 84 PHE A O 1
ATOM 681 N N . GLY A 1 85 ? -21.771 2.310 -3.674 1.00 88.38 85 GLY A N 1
ATOM 682 C CA . GLY A 1 85 ? -21.668 3.424 -2.723 1.00 88.38 85 GLY A CA 1
ATOM 683 C C . GLY A 1 85 ? -20.742 3.169 -1.530 1.00 88.38 85 GLY A C 1
ATOM 684 O O . GLY A 1 85 ? -20.580 4.067 -0.707 1.00 88.38 85 GLY A O 1
ATOM 685 N N . GLU A 1 86 ? -20.109 1.996 -1.465 1.00 89.38 86 GLU A N 1
ATOM 686 C CA . GLU A 1 86 ? -19.167 1.614 -0.412 1.00 89.38 86 GLU A CA 1
ATOM 687 C C . GLU A 1 86 ? -17.746 1.506 -0.969 1.00 89.38 86 GLU A C 1
ATOM 689 O O . GLU A 1 86 ? -17.519 0.898 -2.019 1.00 89.38 86 GLU A O 1
ATOM 694 N N . ASP A 1 87 ? -16.782 2.097 -0.266 1.00 92.25 87 ASP A N 1
ATOM 695 C CA . ASP A 1 87 ? -15.365 1.991 -0.615 1.00 92.25 87 ASP A CA 1
ATOM 696 C C . ASP A 1 87 ? -14.861 0.577 -0.313 1.00 92.25 87 ASP A C 1
ATOM 698 O O . ASP A 1 87 ? -15.231 -0.016 0.702 1.00 92.25 87 ASP A O 1
ATOM 702 N N . ALA A 1 88 ? -13.967 0.051 -1.156 1.00 93.38 88 ALA A N 1
ATOM 703 C CA . ALA A 1 88 ? -13.323 -1.239 -0.898 1.00 93.38 88 ALA A CA 1
ATOM 704 C C . ALA A 1 88 ? -12.579 -1.245 0.452 1.00 93.38 88 ALA A C 1
ATOM 706 O O . ALA A 1 88 ? -12.573 -2.252 1.160 1.00 93.38 88 ALA A O 1
ATOM 707 N N . TYR A 1 89 ? -11.998 -0.097 0.813 1.00 92.62 89 TYR A N 1
ATOM 708 C CA . TYR A 1 89 ? -11.304 0.144 2.073 1.00 92.62 89 TYR A CA 1
ATOM 709 C C . TYR A 1 89 ? -11.769 1.488 2.658 1.00 92.62 89 TYR A C 1
ATOM 711 O O . TYR A 1 89 ? -11.318 2.538 2.200 1.00 92.62 89 TYR A O 1
ATOM 719 N N . PRO A 1 90 ? -12.690 1.489 3.638 1.00 89.75 90 PRO A N 1
ATOM 720 C CA . PRO A 1 90 ? -13.324 2.719 4.129 1.00 89.75 90 PRO A CA 1
ATOM 721 C C . PRO A 1 90 ? -12.407 3.715 4.855 1.00 89.75 90 PRO A C 1
ATOM 723 O O . PRO A 1 90 ? -12.716 4.910 4.894 1.00 89.75 90 PRO A O 1
ATOM 726 N N . SER A 1 91 ? -11.313 3.247 5.461 1.00 90.69 91 SER A N 1
ATOM 727 C CA . SER A 1 91 ? -10.426 4.076 6.288 1.00 90.69 91 SER A CA 1
ATOM 728 C C . SER A 1 91 ? -9.048 4.299 5.671 1.00 90.69 91 SER A C 1
ATOM 730 O O . SER A 1 91 ? -8.582 3.498 4.859 1.00 90.69 91 SER A O 1
ATOM 732 N N . VAL A 1 92 ? -8.367 5.362 6.114 1.00 91.19 92 VAL A N 1
ATOM 733 C CA . VAL A 1 92 ? -6.976 5.663 5.727 1.00 91.19 92 VAL A CA 1
ATOM 734 C C . VAL A 1 92 ? -6.060 4.489 6.054 1.00 91.19 92 VAL A C 1
ATOM 736 O O . VAL A 1 92 ? -5.258 4.074 5.226 1.00 91.19 92 VAL A O 1
ATOM 739 N N . GLU A 1 93 ? -6.188 3.932 7.257 1.00 91.00 93 GLU A N 1
ATOM 740 C CA . GLU A 1 93 ? -5.357 2.836 7.750 1.00 91.00 93 GLU A CA 1
ATOM 741 C C . GLU A 1 93 ? -5.545 1.575 6.904 1.00 91.00 93 GLU A C 1
ATOM 743 O O . GLU A 1 93 ? -4.570 0.898 6.577 1.00 91.00 93 GLU A O 1
ATOM 748 N N . GLU A 1 94 ? -6.786 1.276 6.503 1.00 91.94 94 GLU A N 1
ATOM 749 C CA . GLU A 1 94 ? -7.072 0.161 5.602 1.00 91.94 94 GLU A CA 1
ATOM 750 C C . GLU A 1 94 ? -6.449 0.390 4.228 1.00 91.94 94 GLU A C 1
ATOM 752 O O . GLU A 1 94 ? -5.796 -0.510 3.695 1.00 91.94 94 GLU A O 1
ATOM 757 N N . LYS A 1 95 ? -6.586 1.594 3.667 1.00 94.62 95 LYS A N 1
ATOM 758 C CA . LYS A 1 95 ? -5.990 1.926 2.369 1.00 94.62 95 LYS A CA 1
ATOM 759 C C . LYS A 1 95 ? -4.467 1.866 2.415 1.00 94.62 95 LYS A C 1
ATOM 761 O O . LYS A 1 95 ? -3.867 1.198 1.577 1.00 94.62 95 LYS A O 1
ATOM 766 N N . ALA A 1 96 ? -3.840 2.466 3.423 1.00 94.81 96 ALA A N 1
ATOM 767 C CA . ALA A 1 96 ? -2.394 2.436 3.619 1.00 94.81 96 ALA A CA 1
ATOM 768 C C . ALA A 1 96 ? -1.876 0.996 3.772 1.00 94.81 96 ALA A C 1
ATOM 770 O O . ALA A 1 96 ? -0.928 0.602 3.087 1.00 94.81 96 ALA A O 1
ATOM 771 N N . ALA A 1 97 ? -2.519 0.176 4.612 1.00 94.75 97 ALA A N 1
ATOM 772 C CA . ALA A 1 97 ? -2.135 -1.222 4.806 1.00 94.75 97 ALA A CA 1
ATOM 773 C C . ALA A 1 97 ? -2.251 -2.046 3.512 1.00 94.75 97 ALA A C 1
ATOM 775 O O . ALA A 1 97 ? -1.377 -2.867 3.219 1.00 94.75 97 ALA A O 1
ATOM 776 N N . ASN A 1 98 ? -3.291 -1.809 2.707 1.00 96.56 98 ASN A N 1
ATOM 777 C CA . ASN A 1 98 ? -3.467 -2.510 1.436 1.00 96.56 98 ASN A CA 1
ATOM 778 C C . ASN A 1 98 ? -2.514 -2.000 0.345 1.00 96.56 98 ASN A C 1
ATOM 780 O O . ASN A 1 98 ? -1.986 -2.818 -0.405 1.00 96.56 98 ASN A O 1
ATOM 784 N N . LEU A 1 99 ? -2.192 -0.703 0.298 1.00 97.69 99 LEU A N 1
ATOM 785 C CA . LEU A 1 99 ? -1.129 -0.173 -0.568 1.00 97.69 99 LEU A CA 1
ATOM 786 C C . LEU A 1 99 ? 0.226 -0.807 -0.231 1.00 97.69 99 LEU A C 1
ATOM 788 O O . LEU A 1 99 ? 0.929 -1.275 -1.130 1.00 97.69 99 LEU A O 1
ATOM 792 N N . LEU A 1 100 ? 0.572 -0.892 1.059 1.00 98.12 100 LEU A N 1
ATOM 793 C CA . LEU A 1 100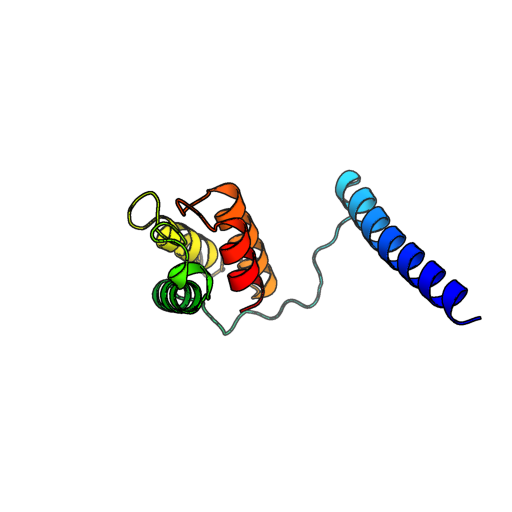 ? 1.775 -1.584 1.524 1.00 98.12 100 LEU A CA 1
ATOM 794 C C . LEU A 1 100 ? 1.791 -3.037 1.034 1.00 98.12 100 LEU A C 1
ATOM 796 O O . LEU A 1 100 ? 2.773 -3.482 0.435 1.00 98.12 100 LEU A O 1
ATOM 800 N N . TYR A 1 101 ? 0.697 -3.768 1.265 1.00 97.81 101 TYR A N 1
ATOM 801 C CA . TYR A 1 101 ? 0.574 -5.167 0.872 1.00 97.81 101 TYR A CA 1
ATOM 802 C C . TYR A 1 101 ? 0.693 -5.360 -0.644 1.00 97.81 101 TYR A C 1
ATOM 804 O O . TYR A 1 101 ? 1.529 -6.150 -1.080 1.00 97.81 101 TYR A O 1
ATOM 812 N N . PHE A 1 102 ? -0.079 -4.631 -1.455 1.00 98.25 102 PHE A N 1
ATOM 813 C CA . PHE A 1 102 ? -0.095 -4.802 -2.909 1.00 98.25 102 PHE A CA 1
ATOM 814 C C . PHE A 1 102 ? 1.224 -4.395 -3.563 1.00 98.25 102 PHE A C 1
ATOM 816 O O . PHE A 1 102 ? 1.739 -5.135 -4.395 1.00 98.25 102 PHE A O 1
ATOM 823 N N . ILE A 1 103 ? 1.854 -3.294 -3.144 1.00 98.12 103 ILE A N 1
ATOM 824 C CA . ILE A 1 103 ? 3.157 -2.901 -3.705 1.00 98.12 103 ILE A CA 1
ATOM 825 C C . ILE A 1 103 ? 4.238 -3.931 -3.342 1.00 98.12 103 ILE A C 1
ATOM 827 O O . ILE A 1 103 ? 5.102 -4.248 -4.168 1.00 98.12 103 ILE A O 1
ATOM 831 N N . VAL A 1 104 ? 4.212 -4.484 -2.123 1.00 97.69 104 VAL A N 1
ATOM 832 C CA . VAL A 1 104 ? 5.153 -5.546 -1.743 1.00 97.69 104 VAL A CA 1
ATOM 833 C C . VAL A 1 104 ? 4.861 -6.844 -2.487 1.00 97.69 104 VAL A C 1
ATOM 835 O O . VAL A 1 104 ? 5.812 -7.468 -2.941 1.00 97.69 104 VAL A O 1
ATOM 838 N N . LYS A 1 105 ? 3.597 -7.247 -2.624 1.00 97.06 105 LYS A N 1
ATOM 839 C CA . LYS A 1 105 ? 3.186 -8.511 -3.246 1.00 97.06 105 LYS A CA 1
ATOM 840 C C . LYS A 1 105 ? 3.363 -8.506 -4.763 1.00 97.06 105 LYS A C 1
ATOM 842 O O . LYS A 1 105 ? 3.972 -9.418 -5.314 1.00 97.06 105 LYS A O 1
ATOM 847 N N . ASP A 1 106 ? 2.826 -7.493 -5.430 1.00 97.06 106 ASP A N 1
ATOM 848 C CA . ASP A 1 106 ? 2.711 -7.469 -6.890 1.00 97.06 106 ASP A CA 1
ATOM 849 C C . ASP A 1 106 ? 4.008 -6.981 -7.548 1.00 97.06 106 ASP A C 1
ATOM 851 O O . ASP A 1 106 ? 4.203 -7.114 -8.756 1.00 97.06 106 ASP A O 1
ATOM 855 N N . HIS A 1 107 ? 4.941 -6.467 -6.738 1.00 96.75 107 HIS A N 1
ATOM 856 C CA . HIS A 1 107 ? 6.260 -6.012 -7.158 1.00 96.75 107 HIS A CA 1
ATOM 857 C C . HIS A 1 107 ? 6.204 -5.111 -8.411 1.00 96.75 107 HIS A C 1
ATOM 859 O O . HIS A 1 107 ? 6.823 -5.459 -9.426 1.00 96.75 107 HIS A O 1
ATOM 865 N N . PRO A 1 108 ? 5.492 -3.966 -8.373 1.00 97.38 108 PRO A N 1
ATOM 866 C CA . PRO A 1 108 ? 5.217 -3.152 -9.559 1.00 97.38 108 PRO A CA 1
ATOM 867 C C . PRO A 1 108 ? 6.471 -2.495 -10.152 1.00 97.38 108 PRO A C 1
ATOM 869 O O . PRO A 1 108 ? 6.498 -2.164 -11.337 1.00 97.38 108 PRO A O 1
ATOM 872 N N . PHE A 1 109 ? 7.533 -2.339 -9.357 1.00 97.12 109 PHE A N 1
ATOM 873 C CA . PHE A 1 109 ? 8.775 -1.684 -9.762 1.00 97.12 109 PHE A CA 1
ATOM 874 C C . PHE A 1 109 ? 9.911 -2.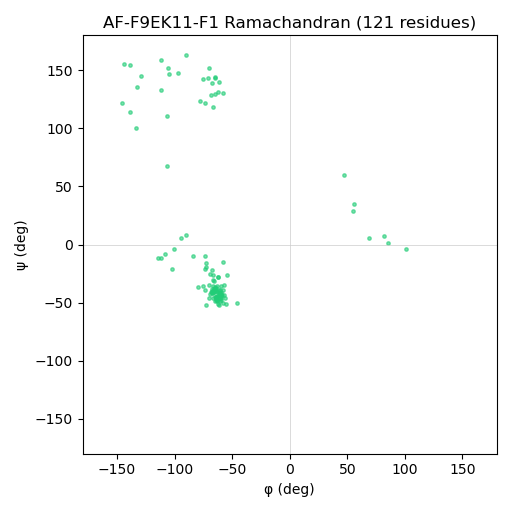680 -10.009 1.00 97.12 109 PHE A C 1
ATOM 876 O O . PHE A 1 109 ? 9.974 -3.745 -9.393 1.00 97.12 109 PHE A O 1
ATOM 883 N N . ILE A 1 110 ? 10.844 -2.304 -10.885 1.00 95.69 110 ILE A N 1
ATOM 884 C CA . ILE A 1 110 ? 12.076 -3.057 -11.158 1.00 95.69 110 ILE A CA 1
ATOM 885 C C . ILE A 1 110 ? 12.942 -3.133 -9.892 1.00 95.69 110 ILE A C 1
ATOM 887 O O . ILE A 1 110 ? 13.420 -4.208 -9.540 1.00 95.69 110 ILE A O 1
ATOM 891 N N . ASP A 1 111 ? 13.095 -2.011 -9.184 1.00 95.00 111 ASP A N 1
ATOM 892 C CA . ASP A 1 111 ? 13.721 -1.942 -7.864 1.00 95.00 111 ASP A CA 1
ATOM 893 C C . ASP A 1 111 ? 12.940 -0.992 -6.944 1.00 95.00 111 ASP A C 1
ATOM 895 O O . ASP A 1 111 ? 12.263 -0.063 -7.387 1.00 95.00 111 ASP A O 1
ATOM 899 N N . GLY A 1 112 ? 13.054 -1.223 -5.638 1.00 94.94 112 GLY A N 1
ATOM 900 C CA . GLY A 1 112 ? 12.563 -0.311 -4.612 1.00 94.94 112 GLY A CA 1
ATOM 901 C C . GLY A 1 112 ? 11.232 -0.692 -3.979 1.00 94.94 112 GLY A C 1
ATOM 902 O O . GLY A 1 112 ? 10.867 -0.037 -3.013 1.00 94.94 112 GLY A O 1
ATOM 903 N N . CYS A 1 113 ? 10.554 -1.761 -4.418 1.00 96.94 113 CYS A N 1
ATOM 904 C CA . CYS A 1 113 ? 9.186 -2.098 -3.981 1.00 96.94 113 CYS A CA 1
ATOM 905 C C . CYS A 1 113 ? 8.976 -2.008 -2.462 1.00 96.94 113 CYS A C 1
ATOM 907 O O . CYS A 1 113 ? 8.081 -1.309 -2.017 1.00 96.94 113 CYS A O 1
ATOM 909 N N . LYS A 1 114 ? 9.841 -2.632 -1.652 1.00 96.81 114 LYS A N 1
ATOM 910 C CA . LYS A 1 114 ? 9.709 -2.603 -0.181 1.00 96.81 114 LYS A CA 1
ATOM 911 C C . LYS A 1 114 ? 9.897 -1.202 0.410 1.00 96.81 114 LYS A C 1
ATOM 913 O O . LYS A 1 114 ? 9.203 -0.835 1.347 1.00 96.81 114 LYS A O 1
ATOM 918 N N . ARG A 1 115 ? 10.849 -0.435 -0.133 1.00 95.75 115 ARG A N 1
ATOM 919 C CA . ARG A 1 115 ? 11.165 0.930 0.319 1.00 95.75 115 ARG A CA 1
ATOM 920 C C . ARG A 1 115 ? 10.039 1.888 -0.058 1.00 95.75 115 ARG A C 1
ATOM 922 O O . ARG A 1 115 ? 9.583 2.638 0.787 1.00 95.75 115 ARG A O 1
ATOM 929 N N . ILE A 1 116 ? 9.565 1.801 -1.297 1.00 96.62 116 ILE A N 1
ATOM 930 C CA . ILE A 1 116 ? 8.457 2.605 -1.817 1.00 96.62 116 ILE A CA 1
ATOM 931 C C . ILE A 1 116 ? 7.163 2.282 -1.066 1.00 96.62 116 ILE A C 1
ATOM 933 O O . ILE A 1 116 ? 6.487 3.198 -0.620 1.00 96.62 116 ILE A O 1
ATOM 937 N N . ALA A 1 117 ? 6.858 0.999 -0.852 1.00 97.62 117 ALA A N 1
ATOM 938 C CA . ALA A 1 117 ? 5.680 0.583 -0.097 1.00 97.62 117 ALA A CA 1
ATOM 939 C C . ALA A 1 117 ? 5.707 1.113 1.345 1.00 97.62 117 ALA A C 1
ATOM 941 O O . ALA A 1 117 ? 4.707 1.636 1.820 1.00 97.62 117 ALA A O 1
ATOM 942 N N . ALA A 1 118 ? 6.859 1.034 2.022 1.00 97.12 118 ALA A N 1
ATOM 943 C CA . ALA A 1 118 ? 7.021 1.584 3.367 1.00 97.12 118 ALA A CA 1
ATOM 944 C C . ALA A 1 118 ? 6.893 3.116 3.400 1.00 97.12 118 ALA A C 1
ATOM 946 O O . ALA A 1 118 ? 6.325 3.652 4.343 1.00 97.12 118 ALA A O 1
ATOM 947 N N . SER A 1 119 ? 7.398 3.821 2.383 1.00 95.62 119 SER A N 1
ATOM 948 C CA . SER A 1 119 ? 7.233 5.273 2.274 1.00 95.62 119 SER A CA 1
ATOM 949 C C . SER A 1 119 ? 5.778 5.670 2.041 1.00 95.62 119 SER A C 1
ATOM 951 O O . SER A 1 119 ? 5.289 6.543 2.742 1.00 95.62 119 SER A O 1
ATOM 953 N N . ILE A 1 120 ? 5.077 4.999 1.123 1.00 95.56 120 ILE A N 1
ATOM 954 C CA . ILE A 1 120 ? 3.652 5.240 0.844 1.00 95.56 120 ILE A CA 1
ATOM 955 C C . ILE A 1 120 ? 2.777 4.915 2.060 1.00 95.56 120 ILE A C 1
ATOM 957 O O . ILE A 1 120 ? 1.813 5.617 2.318 1.00 95.56 120 ILE A O 1
ATOM 961 N N . PHE A 1 121 ? 3.121 3.883 2.833 1.00 95.75 121 PHE A N 1
ATOM 962 C CA . PHE A 1 121 ? 2.390 3.517 4.050 1.00 95.75 121 PHE A CA 1
ATOM 963 C C . PHE A 1 121 ? 2.412 4.607 5.137 1.00 95.75 121 PHE A C 1
ATOM 965 O O . PHE A 1 121 ? 1.508 4.650 5.966 1.00 95.75 121 PHE A O 1
ATOM 972 N N . ILE A 1 122 ? 3.459 5.440 5.168 1.00 92.88 122 ILE A N 1
ATOM 973 C CA . ILE A 1 122 ? 3.683 6.457 6.212 1.00 92.88 122 ILE A CA 1
ATOM 974 C C . ILE A 1 122 ? 3.311 7.874 5.739 1.00 92.88 122 ILE A C 1
ATOM 976 O O . ILE A 1 122 ? 3.124 8.747 6.585 1.00 92.88 122 ILE A O 1
ATOM 980 N N . TYR A 1 123 ? 3.267 8.103 4.423 1.00 89.75 123 TYR A N 1
ATOM 981 C CA . TYR A 1 123 ? 2.993 9.397 3.788 1.00 89.75 123 TYR A CA 1
ATOM 982 C C . TYR A 1 123 ? 1.594 9.922 4.126 1.00 89.75 123 TYR A C 1
ATOM 984 O O . TYR A 1 123 ? 1.517 11.105 4.528 1.00 89.75 123 TYR A O 1
#

Nearest PDB structures (foldseek):
  7n6g-assembly1_5Z  TM=3.809E-01  e=9.389E+00  Chlamydomonas reinhardtii

Solvent-accessible surface area (backbone atoms only — not comparable to full-atom values): 7131 Å² total; per-residue (Å²): 116,76,64,61,57,56,54,49,53,51,52,53,54,52,48,54,55,50,50,51,50,53,28,49,79,68,71,63,68,72,82,77,90,85,65,59,74,52,89,77,79,86,46,61,66,57,51,51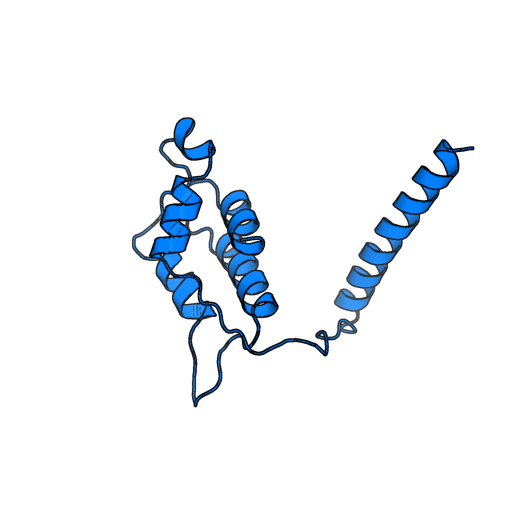,52,54,54,65,67,37,76,59,50,83,78,32,97,47,45,69,36,60,72,52,91,60,47,63,47,52,54,47,50,63,42,72,35,67,57,98,91,41,52,74,38,57,22,57,68,52,32,28,54,46,49,29,49,48,32,52,70,68,45,40,29,72,31,51,29,66,61,52,18,54,48,62,49,72,107

Mean predicted aligned error: 6.44 Å

Foldseek 3Di:
DVVVVVVVVVVVVVVVVVVCVVCVVVVNDDDDPDFDFDPDAQAPVNLVVLQVPDPVVVVDVQRPAFPDPCLLVVQSCQQQDDDPNHGPQRGPLSSLVSLLVCLLVVVGGPDCSNVSSVSSSVD

Secondary structure (DSSP, 8-state):
-HHHHHHHHHHHHHHHHHHHHHHHHTT-PPPPS--PBP-----HHHHHHHHHHSGGGGT-TTBT-BSSTTHHHHHHHHHH-EETTEESS-BHHHHHHHHHHHHHHH--BSB-HHHHHHHHHH-

Sequence (123 aa):
MLKKEKDFSVIQEYTKALELLDNYDHQRVTKPDVLKKDTYQLTYEECRELIASMSFGSSSTIFGREKSEGVLKGIIDSVYQSAFGEDAYPSVEEKAANLLYFIVKDHPFIDGCKRIAASIFIY

InterPro domains:
  IPR003812 Fido domain [PF02661] (56-121)
  IPR003812 Fido domain [PS51459] (42-123)
  IPR053737 Type II TA System Toxin [G3DSA:1.20.120.1870] (41-123)

Organism: NCBI:txid997347

Radius of gyration: 18.21 Å; Cα contacts (8 Å, |Δi|>4): 108; chains: 1; bounding box: 45×31×55 Å